Protein AF-X6GEA7-F1 (afdb_monomer_lite)

Foldseek 3Di:
DDDPPPDDDPPVPPPVQQKDWDWDADVVVRGTDDIDMDGNPDDDACVRDPDAAAAEEEEEQVHLAPVRQVVQVVRNHHYDYHHDPPPHDDDDDDPDPDDDPDDD

Radius of gyration: 21.72 Å; chains: 1; bounding box: 36×55×73 Å

Secondary structure (DSSP, 8-state):
----------TTS--TTSEEEEEEEEGGGTEEEEEEEEESSS---GGGS---TT-EEEE-GGG--HHHHHHHHHTT-EEEE---TTTS--PPPP---S------

pLDDT: mean 80.18, std 16.6, range [44.97, 96.94]

Structure (mmCIF, N/CA/C/O backbone):
data_AF-X6GEA7-F1
#
_entry.id   AF-X6GEA7-F1
#
loop_
_atom_site.group_PDB
_atom_site.id
_atom_site.type_symbol
_atom_site.label_atom_id
_atom_site.label_alt_id
_atom_site.label_comp_id
_atom_site.label_asym_id
_atom_site.label_entity_id
_atom_site.label_seq_id
_atom_site.pdbx_PDB_ins_code
_atom_site.Cartn_x
_atom_site.Cartn_y
_atom_site.Cartn_z
_atom_site.occupancy
_atom_site.B_iso_or_equiv
_atom_site.auth_seq_id
_atom_site.auth_comp_id
_atom_site.auth_asym_id
_atom_site.auth_atom_id
_atom_site.pdbx_PDB_model_num
ATOM 1 N N . MET A 1 1 ? 4.833 -32.175 -47.568 1.00 46.47 1 MET A N 1
ATOM 2 C CA . MET A 1 1 ? 4.747 -31.782 -46.144 1.00 46.47 1 MET A CA 1
ATOM 3 C C . MET A 1 1 ? 6.047 -31.076 -45.796 1.00 46.47 1 MET A C 1
ATOM 5 O O . MET A 1 1 ? 7.056 -31.769 -45.818 1.00 46.47 1 MET A O 1
ATOM 9 N N . PRO A 1 2 ? 6.106 -29.749 -45.587 1.00 47.44 2 PRO A N 1
ATOM 10 C CA . PRO A 1 2 ? 7.339 -29.153 -45.099 1.00 47.44 2 PRO A CA 1
ATOM 11 C C . PRO A 1 2 ? 7.460 -29.409 -43.593 1.00 47.44 2 PRO A C 1
ATOM 13 O O . PRO A 1 2 ? 6.566 -29.078 -42.813 1.00 47.44 2 PRO A O 1
ATOM 16 N N . ASP A 1 3 ? 8.570 -30.045 -43.236 1.00 49.34 3 ASP A N 1
ATOM 17 C CA . ASP A 1 3 ? 9.136 -30.143 -41.896 1.00 49.34 3 ASP A CA 1
ATOM 18 C C . ASP A 1 3 ? 9.211 -28.745 -41.257 1.00 49.34 3 ASP A C 1
ATOM 20 O O . ASP A 1 3 ? 9.907 -27.854 -41.745 1.00 49.34 3 ASP A O 1
ATOM 24 N N . ARG A 1 4 ? 8.438 -28.535 -40.184 1.00 52.94 4 ARG A N 1
ATOM 25 C CA . ARG A 1 4 ? 8.553 -27.359 -39.317 1.00 52.94 4 ARG A CA 1
ATOM 26 C C . ARG A 1 4 ? 9.574 -27.659 -38.230 1.00 52.94 4 ARG A C 1
ATOM 28 O O . ARG A 1 4 ? 9.211 -27.880 -37.075 1.00 52.94 4 ARG A O 1
ATOM 35 N N . THR A 1 5 ? 10.849 -27.624 -38.588 1.00 54.88 5 THR A N 1
ATOM 36 C CA . THR A 1 5 ? 11.916 -27.586 -37.596 1.00 54.88 5 THR A CA 1
ATOM 37 C C . THR A 1 5 ? 11.862 -26.213 -36.926 1.00 54.88 5 THR A C 1
ATOM 39 O O . THR A 1 5 ? 12.255 -25.198 -37.502 1.00 54.88 5 THR A O 1
ATOM 42 N N . ILE A 1 6 ? 11.299 -26.154 -35.720 1.00 61.31 6 ILE A N 1
ATOM 43 C CA . ILE A 1 6 ? 11.359 -24.959 -34.877 1.00 61.31 6 ILE A CA 1
ATOM 44 C C . ILE A 1 6 ? 12.831 -24.774 -34.506 1.00 61.31 6 ILE A C 1
ATOM 46 O O . ILE A 1 6 ? 13.377 -25.534 -33.709 1.00 61.31 6 ILE A O 1
ATOM 50 N N . SER A 1 7 ? 13.486 -23.790 -35.121 1.00 59.12 7 SER A N 1
ATOM 51 C CA . SER A 1 7 ? 14.822 -23.366 -34.709 1.00 59.12 7 SER A CA 1
ATOM 52 C C . SER A 1 7 ? 14.746 -22.892 -33.251 1.00 59.12 7 SER A C 1
ATOM 54 O O . SER A 1 7 ? 13.910 -22.032 -32.951 1.00 59.12 7 SER A O 1
ATOM 56 N N . PRO A 1 8 ? 15.545 -23.447 -32.321 1.00 59.47 8 PRO A N 1
ATOM 57 C CA . PRO A 1 8 ? 15.531 -22.975 -30.948 1.00 59.47 8 PRO A CA 1
ATOM 58 C C . PRO A 1 8 ? 16.088 -21.550 -30.929 1.00 59.47 8 PRO A C 1
ATOM 60 O O . PRO A 1 8 ? 17.250 -21.320 -31.265 1.00 59.47 8 PRO A O 1
ATOM 63 N N . LEU A 1 9 ? 15.247 -20.585 -30.548 1.00 64.06 9 LEU A N 1
ATOM 64 C CA . LEU A 1 9 ? 15.709 -19.239 -30.220 1.00 64.06 9 LEU A CA 1
ATOM 65 C C . LEU A 1 9 ? 16.821 -19.352 -29.163 1.00 64.06 9 LEU A C 1
ATOM 67 O O . LEU A 1 9 ? 16.713 -20.188 -28.259 1.00 64.06 9 LEU A O 1
ATOM 71 N N . PRO A 1 10 ? 17.894 -18.545 -29.252 1.00 59.62 10 PRO A N 1
ATOM 72 C CA . PRO A 1 10 ? 18.976 -18.612 -28.283 1.00 59.62 10 PRO A CA 1
ATOM 73 C C . PRO A 1 10 ? 18.410 -18.373 -26.878 1.00 59.62 10 PRO A C 1
ATOM 75 O O . PRO A 1 10 ? 17.655 -17.427 -26.660 1.00 59.62 10 PRO A O 1
ATOM 78 N N . LEU A 1 11 ? 18.795 -19.216 -25.914 1.00 56.88 11 LEU A N 1
ATOM 79 C CA . LEU A 1 11 ? 18.359 -19.142 -24.508 1.00 56.88 11 LEU A CA 1
ATOM 80 C C . LEU A 1 11 ? 18.664 -17.783 -23.839 1.00 56.88 11 LEU A C 1
ATOM 82 O O . LEU A 1 11 ? 18.150 -17.500 -22.763 1.00 56.88 11 LEU A O 1
ATOM 86 N N . SER A 1 12 ? 19.458 -16.927 -24.487 1.00 54.94 12 SER A N 1
ATOM 87 C CA . SER A 1 12 ? 19.736 -15.544 -24.092 1.00 54.94 12 SER A CA 1
ATOM 88 C C . SER A 1 12 ? 18.666 -14.522 -24.513 1.00 54.94 12 SER A C 1
ATOM 90 O O . SER A 1 12 ? 18.783 -13.363 -24.133 1.00 54.94 12 SER A O 1
ATOM 92 N N . ALA A 1 13 ? 17.662 -14.903 -25.315 1.00 52.97 13 ALA A N 1
ATOM 93 C CA . ALA A 1 13 ? 16.656 -13.990 -25.879 1.00 52.97 13 ALA A CA 1
ATOM 94 C C . ALA A 1 13 ? 15.295 -14.019 -25.163 1.00 52.97 13 ALA A C 1
ATOM 96 O O . ALA A 1 13 ? 14.425 -13.211 -25.477 1.00 52.97 13 ALA A O 1
ATOM 97 N N . ILE A 1 14 ? 15.102 -14.907 -24.184 1.00 50.66 14 ILE A N 1
ATOM 98 C CA . ILE A 1 14 ? 13.970 -14.805 -23.259 1.00 50.66 14 ILE A CA 1
ATOM 99 C C . ILE A 1 14 ? 14.452 -13.967 -22.074 1.00 50.66 14 ILE A C 1
ATOM 101 O O . ILE A 1 14 ? 14.897 -14.491 -21.054 1.00 50.66 14 ILE A O 1
ATOM 105 N N . ALA A 1 15 ? 14.450 -12.645 -22.224 1.00 58.03 15 ALA A N 1
ATOM 106 C CA . ALA A 1 15 ? 14.669 -11.747 -21.099 1.00 58.03 15 ALA A CA 1
ATOM 107 C C . ALA A 1 15 ? 13.399 -11.760 -20.231 1.00 58.03 15 ALA A C 1
ATOM 109 O O . ALA A 1 15 ? 12.531 -10.902 -20.330 1.00 58.03 15 ALA A O 1
ATOM 110 N N . TRP A 1 16 ? 13.269 -12.772 -19.367 1.00 56.41 16 TRP A N 1
ATOM 111 C CA . TRP A 1 16 ? 12.153 -12.935 -18.415 1.00 56.41 16 TRP A CA 1
ATOM 112 C C . TRP A 1 16 ? 11.937 -11.725 -17.494 1.00 56.41 16 TRP A C 1
ATOM 114 O O . TRP A 1 16 ? 10.961 -11.662 -16.754 1.00 56.41 16 TRP A O 1
ATOM 124 N N . THR A 1 17 ? 12.861 -10.772 -17.517 1.00 64.19 17 THR A N 1
ATOM 125 C CA . THR A 1 17 ? 12.843 -9.553 -16.729 1.00 64.19 17 THR A CA 1
ATOM 126 C C . THR A 1 17 ? 12.042 -8.416 -17.349 1.00 64.19 17 THR A C 1
ATOM 128 O O . THR A 1 17 ? 11.834 -7.447 -16.633 1.00 64.19 17 THR A O 1
ATOM 131 N N . ASP A 1 18 ? 11.593 -8.494 -18.609 1.00 84.94 18 ASP A N 1
ATOM 132 C CA . ASP A 1 18 ? 10.961 -7.359 -19.312 1.00 84.94 18 ASP A CA 1
ATOM 133 C C . ASP A 1 18 ? 9.592 -6.945 -18.748 1.00 84.94 18 ASP A C 1
ATOM 135 O O . ASP A 1 18 ? 9.162 -5.802 -18.929 1.00 84.94 18 ASP A O 1
ATOM 139 N N . TRP A 1 19 ? 8.934 -7.849 -18.020 1.00 88.00 19 TRP A N 1
ATOM 140 C CA . TRP A 1 19 ? 7.601 -7.651 -17.459 1.00 88.00 19 TRP A CA 1
ATOM 141 C C . TRP A 1 19 ? 7.591 -7.854 -15.946 1.00 88.00 19 TRP A C 1
ATOM 143 O O . TRP A 1 19 ? 8.291 -8.708 -15.401 1.00 88.00 19 TRP A O 1
ATOM 153 N N . ARG A 1 20 ? 6.759 -7.074 -15.255 1.00 89.94 20 ARG A N 1
ATOM 154 C CA . ARG A 1 20 ? 6.532 -7.154 -13.811 1.00 89.94 20 ARG A CA 1
ATOM 155 C C . ARG A 1 20 ? 5.051 -7.319 -13.524 1.00 89.94 20 ARG A C 1
ATOM 157 O O . ARG A 1 20 ? 4.236 -6.562 -14.043 1.00 89.94 20 ARG A O 1
ATOM 164 N N . LEU A 1 21 ? 4.731 -8.276 -12.660 1.00 92.25 21 LEU A N 1
ATOM 165 C CA . LEU A 1 21 ? 3.417 -8.399 -12.042 1.00 92.25 21 LEU A CA 1
ATOM 166 C C . LEU A 1 21 ? 3.444 -7.691 -10.685 1.00 92.25 21 LEU A C 1
ATOM 168 O O . LEU A 1 21 ? 4.263 -8.021 -9.830 1.00 92.25 21 LEU A O 1
ATOM 172 N N . HIS A 1 22 ? 2.528 -6.751 -10.491 1.00 93.00 22 HIS A N 1
ATOM 173 C CA . HIS A 1 22 ? 2.259 -6.086 -9.221 1.00 93.00 22 HIS A CA 1
ATOM 174 C C . HIS A 1 22 ? 0.976 -6.677 -8.653 1.00 93.00 22 HIS A C 1
ATOM 176 O O . HIS A 1 22 ? -0.038 -6.724 -9.349 1.00 93.00 22 HIS A O 1
ATOM 182 N N . ALA A 1 23 ? 1.013 -7.140 -7.408 1.00 94.62 23 ALA A N 1
ATOM 183 C CA . ALA A 1 23 ? -0.115 -7.823 -6.794 1.00 94.62 23 ALA A CA 1
ATOM 184 C C . ALA A 1 23 ? -0.422 -7.240 -5.416 1.00 94.62 23 ALA A C 1
ATOM 186 O O . ALA A 1 23 ? 0.450 -7.162 -4.555 1.00 94.62 23 ALA A O 1
ATOM 187 N N . THR A 1 24 ? -1.680 -6.870 -5.192 1.00 95.06 24 THR A N 1
ATOM 188 C CA . THR A 1 24 ? -2.175 -6.467 -3.874 1.00 95.06 24 THR A CA 1
ATOM 189 C C . THR A 1 24 ? -2.858 -7.653 -3.220 1.00 95.06 24 THR A C 1
ATOM 191 O O . THR A 1 24 ? -3.841 -8.178 -3.746 1.00 95.06 24 THR A O 1
ATOM 194 N N . TYR A 1 25 ? -2.328 -8.074 -2.074 1.00 94.62 25 TYR A N 1
ATOM 195 C CA . TYR A 1 25 ? -2.908 -9.121 -1.246 1.00 94.62 25 TYR A CA 1
ATOM 196 C C . TYR A 1 25 ? -3.651 -8.503 -0.063 1.00 94.62 25 TYR A C 1
ATOM 198 O O . TYR A 1 25 ? -3.096 -7.665 0.640 1.00 94.62 25 TYR A O 1
ATOM 206 N N . GLU A 1 26 ? -4.886 -8.943 0.159 1.00 94.62 26 GLU A N 1
ATOM 207 C CA . GLU A 1 26 ? -5.756 -8.505 1.248 1.00 94.62 26 GLU A CA 1
ATOM 208 C C . GLU A 1 26 ? -5.790 -9.592 2.332 1.00 94.62 26 GLU A C 1
ATOM 210 O O . GLU A 1 26 ? -6.460 -10.617 2.147 1.00 94.62 26 GLU A O 1
ATOM 215 N N . PRO A 1 27 ? -5.100 -9.409 3.473 1.00 93.62 27 PRO A N 1
ATOM 216 C CA . PRO A 1 27 ? -5.037 -10.433 4.512 1.00 93.62 27 PRO A CA 1
ATOM 217 C C . PRO A 1 27 ? -6.406 -10.771 5.105 1.00 93.62 27 PRO A C 1
ATOM 219 O O . PRO A 1 27 ? -6.669 -11.937 5.384 1.00 93.62 27 PRO A O 1
ATOM 222 N N . ALA A 1 28 ? -7.297 -9.782 5.237 1.00 92.50 28 ALA A N 1
ATOM 223 C CA . ALA A 1 28 ? -8.640 -9.975 5.787 1.00 92.50 28 ALA A CA 1
ATOM 224 C C . ALA A 1 28 ? -9.519 -10.903 4.928 1.00 92.50 28 ALA A C 1
ATOM 226 O O . ALA A 1 28 ? -10.387 -11.594 5.453 1.00 92.50 28 ALA A O 1
ATOM 227 N N . LEU A 1 29 ? -9.281 -10.935 3.612 1.00 94.81 29 LEU A N 1
ATOM 228 C CA . LEU A 1 29 ? -10.001 -11.787 2.660 1.00 94.81 29 LEU A CA 1
ATOM 229 C C . LEU A 1 29 ? -9.190 -13.008 2.210 1.00 94.81 29 LEU A C 1
ATOM 231 O O . LEU A 1 29 ? -9.687 -13.803 1.413 1.00 94.81 29 LEU A O 1
ATOM 235 N N . ALA A 1 30 ? -7.942 -13.123 2.670 1.00 96.75 30 ALA A N 1
ATOM 236 C CA . ALA A 1 30 ? -6.978 -14.142 2.271 1.00 96.75 30 ALA A CA 1
ATOM 237 C C . ALA A 1 30 ? -6.848 -14.324 0.741 1.00 96.75 30 ALA A C 1
ATOM 239 O O . ALA A 1 30 ? -6.777 -15.446 0.238 1.00 96.75 30 ALA A O 1
ATOM 240 N N . ARG A 1 31 ? -6.856 -13.221 -0.026 1.00 96.75 31 ARG A N 1
ATOM 241 C CA . ARG A 1 31 ? -6.806 -13.265 -1.499 1.00 96.75 31 ARG A CA 1
ATOM 242 C C . ARG A 1 31 ? -6.150 -12.037 -2.115 1.00 96.75 31 ARG A C 1
ATOM 244 O O . ARG A 1 31 ? -6.068 -10.982 -1.491 1.00 96.75 31 ARG A O 1
ATOM 251 N N . 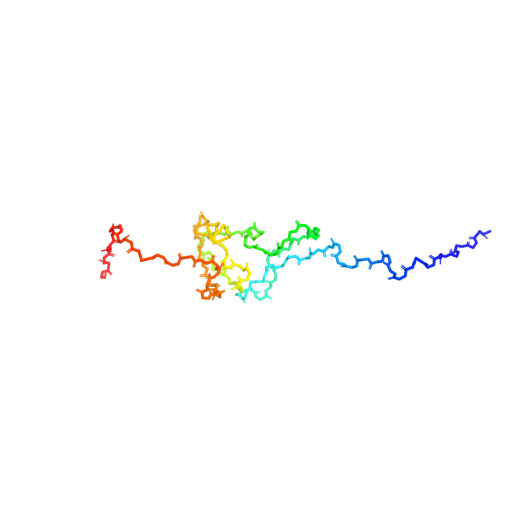PHE A 1 32 ? -5.772 -12.154 -3.386 1.00 96.25 32 PHE A N 1
ATOM 252 C CA . PHE A 1 32 ? -5.402 -10.998 -4.199 1.00 96.25 32 PHE A CA 1
ATOM 253 C C . PHE A 1 32 ? -6.644 -10.198 -4.604 1.00 96.25 32 PHE A C 1
ATOM 255 O O . PHE A 1 32 ? -7.640 -10.771 -5.050 1.00 96.25 32 PHE A O 1
ATOM 262 N N . THR A 1 33 ? -6.586 -8.878 -4.449 1.00 94.19 33 THR A N 1
ATOM 263 C CA . THR A 1 33 ? -7.687 -7.951 -4.770 1.00 94.19 33 THR A CA 1
ATOM 264 C C . THR A 1 33 ? -7.372 -7.042 -5.952 1.00 94.19 33 THR A C 1
ATOM 266 O O . THR A 1 33 ? -8.291 -6.498 -6.564 1.00 94.19 33 THR A O 1
ATOM 269 N N . HIS A 1 34 ? -6.095 -6.914 -6.318 1.00 94.44 34 HIS A N 1
ATOM 270 C CA . HIS A 1 34 ? -5.657 -6.149 -7.477 1.00 94.44 34 HIS A CA 1
ATOM 271 C C . HIS A 1 34 ? -4.401 -6.766 -8.097 1.00 94.44 34 HIS A C 1
ATOM 273 O O . HIS A 1 34 ? -3.503 -7.200 -7.375 1.00 94.44 34 HIS A O 1
ATOM 279 N N . LEU A 1 35 ? -4.355 -6.800 -9.429 1.00 94.81 35 LEU A N 1
ATOM 280 C CA . LEU A 1 35 ? -3.225 -7.271 -10.221 1.00 94.81 35 LEU A CA 1
ATOM 281 C C . LEU A 1 35 ? -2.991 -6.278 -11.360 1.00 94.81 35 LEU A C 1
ATOM 283 O O . LEU A 1 35 ? -3.924 -5.949 -12.092 1.00 94.81 35 LEU A O 1
ATOM 287 N N . GLU A 1 36 ? -1.751 -5.839 -11.529 1.00 94.19 36 GLU A N 1
ATOM 288 C CA . GLU A 1 36 ? -1.334 -4.956 -12.617 1.00 94.19 36 GLU A CA 1
ATOM 289 C C . GLU A 1 36 ? -0.067 -5.523 -13.262 1.00 94.19 36 GLU A C 1
ATOM 291 O O . GLU A 1 36 ? 0.842 -5.967 -12.563 1.00 94.19 36 GLU A O 1
ATOM 296 N N . ILE A 1 37 ? 0.017 -5.503 -14.593 1.00 92.94 37 ILE A N 1
ATOM 297 C CA . ILE A 1 37 ? 1.232 -5.870 -15.327 1.00 92.94 37 ILE A CA 1
ATOM 298 C C . ILE A 1 37 ? 1.847 -4.599 -15.906 1.00 92.94 37 ILE A C 1
ATOM 300 O O . ILE A 1 37 ? 1.161 -3.828 -16.576 1.00 92.94 37 ILE A O 1
ATOM 304 N N . SER A 1 38 ? 3.143 -4.396 -15.678 1.00 91.06 38 SER A N 1
ATOM 305 C CA . SER A 1 38 ? 3.913 -3.311 -16.289 1.00 91.06 38 SER A CA 1
ATOM 306 C C . SER A 1 38 ? 5.187 -3.830 -16.942 1.00 91.06 38 SER A C 1
ATOM 308 O O . SER A 1 38 ? 5.614 -4.956 -16.692 1.00 91.06 38 SER A O 1
ATOM 310 N N . ASP A 1 39 ? 5.834 -2.978 -17.731 1.00 89.50 39 ASP A N 1
ATOM 311 C CA . ASP A 1 39 ? 7.208 -3.210 -18.166 1.00 89.50 39 ASP A CA 1
ATOM 312 C C . ASP A 1 39 ? 8.211 -2.989 -17.005 1.00 89.50 39 ASP A C 1
ATOM 314 O O . ASP A 1 39 ? 7.842 -2.726 -15.849 1.00 89.50 39 ASP A O 1
ATOM 318 N N . VAL A 1 40 ? 9.509 -3.064 -17.307 1.00 86.50 40 VAL A N 1
ATOM 319 C CA . VAL A 1 40 ? 10.602 -2.768 -16.359 1.00 86.50 40 VAL A CA 1
ATOM 320 C C . VAL A 1 40 ? 10.711 -1.303 -15.941 1.00 86.50 40 VAL A C 1
ATOM 322 O O . VAL A 1 40 ? 11.404 -0.997 -14.959 1.00 86.50 40 VAL A O 1
ATOM 325 N N . ARG A 1 41 ? 10.066 -0.380 -16.660 1.00 82.62 41 ARG A N 1
ATOM 326 C CA . ARG A 1 41 ? 10.177 1.070 -16.468 1.00 82.62 41 ARG A CA 1
ATOM 327 C C . ARG A 1 41 ? 9.170 1.525 -15.417 1.00 82.62 41 ARG A C 1
ATOM 329 O O . ARG A 1 41 ? 8.284 2.336 -15.645 1.00 82.62 41 ARG A O 1
ATOM 336 N N . GLY A 1 42 ? 9.333 0.998 -14.212 1.00 78.44 42 GLY A N 1
ATOM 337 C CA . GLY A 1 42 ? 8.509 1.360 -13.071 1.00 78.44 42 GLY A CA 1
ATOM 338 C C . GLY A 1 42 ? 8.620 0.342 -11.949 1.00 78.44 42 GLY A C 1
ATOM 339 O O . GLY A 1 42 ? 8.552 -0.866 -12.172 1.00 78.44 42 GLY A O 1
ATOM 340 N N . GLY A 1 43 ? 8.817 0.838 -10.731 1.00 84.88 43 GLY A N 1
ATOM 341 C CA . GLY A 1 43 ? 8.826 0.012 -9.529 1.00 84.88 43 GLY A CA 1
ATOM 342 C C . GLY A 1 43 ? 7.422 -0.251 -8.993 1.00 84.88 43 GLY A C 1
ATOM 343 O O . GLY A 1 43 ? 6.440 0.359 -9.432 1.00 84.88 43 GLY A O 1
ATOM 344 N N . GLU A 1 44 ? 7.365 -1.142 -8.014 1.00 86.44 44 GLU A N 1
ATOM 345 C CA . GLU A 1 44 ? 6.214 -1.327 -7.137 1.00 86.44 44 GLU A CA 1
ATOM 346 C C . GLU A 1 44 ? 6.002 -0.062 -6.283 1.00 86.44 44 GLU A C 1
ATOM 348 O O . GLU A 1 44 ? 6.964 0.592 -5.863 1.00 86.44 44 GLU A O 1
ATOM 353 N N . SER A 1 45 ? 4.747 0.341 -6.085 1.00 89.19 45 SER A N 1
ATOM 354 C CA . SER A 1 45 ? 4.397 1.554 -5.340 1.00 89.19 45 SER A CA 1
ATOM 355 C C . SER A 1 45 ? 2.910 1.573 -4.996 1.00 89.19 45 SER A C 1
ATOM 357 O O . SER A 1 45 ? 2.086 1.112 -5.785 1.00 89.19 45 SER A O 1
ATOM 359 N N . PHE A 1 46 ? 2.540 2.241 -3.897 1.00 90.88 46 PHE A N 1
ATOM 360 C CA . PHE A 1 46 ? 1.136 2.560 -3.598 1.00 90.88 46 PHE A CA 1
ATOM 361 C C . PHE A 1 46 ? 0.456 3.394 -4.691 1.00 90.88 46 PHE A C 1
ATOM 363 O O . PHE A 1 46 ? -0.770 3.425 -4.762 1.00 90.88 46 PHE A O 1
ATOM 370 N N . LEU A 1 47 ? 1.215 4.016 -5.602 1.00 89.50 47 LEU A N 1
ATOM 371 C CA . LEU A 1 47 ? 0.667 4.670 -6.794 1.00 89.50 47 LEU A CA 1
ATOM 372 C C . LEU A 1 47 ? -0.122 3.718 -7.708 1.00 89.50 47 LEU A C 1
ATOM 374 O O . LEU A 1 47 ? -1.044 4.183 -8.374 1.00 89.50 47 LEU A O 1
ATOM 378 N N . ARG A 1 48 ? 0.152 2.412 -7.660 1.00 91.00 48 ARG A N 1
ATOM 379 C CA . ARG A 1 48 ? -0.532 1.377 -8.454 1.0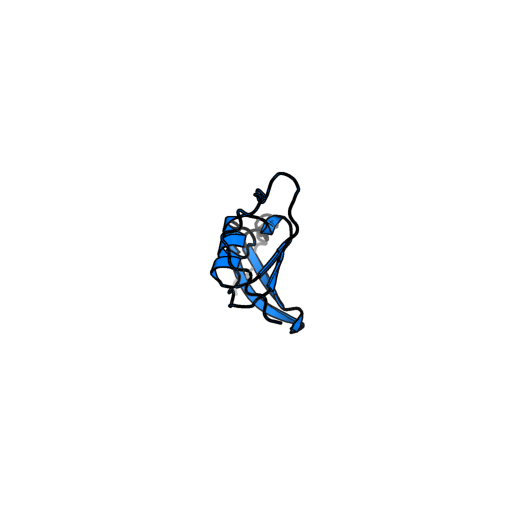0 91.00 48 ARG A CA 1
ATOM 380 C C . ARG A 1 48 ? -1.769 0.790 -7.775 1.00 91.00 48 ARG A C 1
ATOM 382 O O . ARG A 1 48 ? -2.642 0.246 -8.429 1.00 91.00 48 ARG A O 1
ATOM 389 N N . VAL A 1 49 ? -1.883 0.937 -6.455 1.00 90.88 49 VAL A N 1
ATOM 390 C CA . VAL A 1 49 ? -2.986 0.343 -5.688 1.00 90.88 49 VAL A CA 1
ATOM 391 C C . VAL A 1 49 ? -4.238 1.233 -5.769 1.00 90.88 49 VAL A C 1
ATOM 393 O O . VAL A 1 49 ? -4.128 2.450 -5.548 1.00 90.88 49 VAL A O 1
ATOM 396 N N . PRO A 1 50 ? -5.426 0.677 -6.073 1.00 91.88 50 PRO A N 1
ATOM 397 C CA . PRO A 1 50 ? -6.690 1.402 -5.994 1.00 91.88 50 PRO A CA 1
ATOM 398 C C . PRO A 1 50 ? -7.126 1.529 -4.528 1.00 91.88 50 PRO A C 1
ATOM 400 O O . PRO A 1 50 ? -7.735 0.618 -3.973 1.00 91.88 50 PRO A O 1
ATOM 403 N N . LEU A 1 51 ? -6.792 2.662 -3.912 1.00 93.75 51 LEU A N 1
ATOM 404 C CA . LEU A 1 51 ? -7.075 2.944 -2.504 1.00 93.75 51 LEU A CA 1
ATOM 405 C C . LEU A 1 51 ? -8.481 3.510 -2.312 1.00 93.75 51 LEU A C 1
ATOM 407 O O . LEU A 1 51 ? -8.942 4.328 -3.113 1.00 93.75 51 LEU A O 1
ATOM 411 N N . ARG A 1 52 ? -9.133 3.102 -1.226 1.00 93.50 52 ARG A N 1
ATOM 412 C CA . ARG A 1 52 ? -10.402 3.636 -0.733 1.00 93.50 52 ARG A CA 1
ATOM 413 C C . ARG A 1 52 ? -10.210 4.279 0.635 1.00 93.50 52 ARG A C 1
ATOM 415 O O . ARG A 1 52 ? -9.280 3.963 1.372 1.00 93.50 52 ARG A O 1
ATOM 422 N N . GLN A 1 53 ? -11.131 5.174 0.977 1.00 96.50 53 GLN A N 1
ATOM 423 C CA . GLN A 1 53 ? -11.180 5.764 2.306 1.00 96.50 53 GLN A CA 1
ATOM 424 C C . GLN A 1 53 ? -11.298 4.666 3.372 1.00 96.50 53 GLN A C 1
ATOM 426 O O . GLN A 1 53 ? -12.155 3.790 3.262 1.00 96.50 53 GLN A O 1
ATOM 431 N N . GLY A 1 54 ? -10.463 4.751 4.408 1.00 94.81 54 GLY A N 1
ATOM 432 C CA . GLY A 1 54 ? -10.415 3.781 5.503 1.00 94.81 54 GLY A CA 1
ATOM 433 C C . GLY A 1 54 ? -9.571 2.531 5.234 1.00 94.81 54 GLY A C 1
ATOM 434 O O . GLY A 1 54 ? -9.432 1.711 6.140 1.00 94.81 54 GLY A O 1
ATOM 435 N N . ASP A 1 55 ? -8.985 2.380 4.041 1.00 95.38 55 ASP A N 1
ATOM 436 C CA . ASP A 1 55 ? -8.021 1.307 3.789 1.00 95.38 55 ASP A CA 1
ATOM 437 C C . ASP A 1 55 ? -6.754 1.509 4.636 1.00 95.38 55 ASP A C 1
ATOM 439 O O . ASP A 1 55 ? -6.324 2.638 4.884 1.00 95.38 55 ASP A O 1
ATOM 443 N N . ILE A 1 56 ? -6.109 0.405 5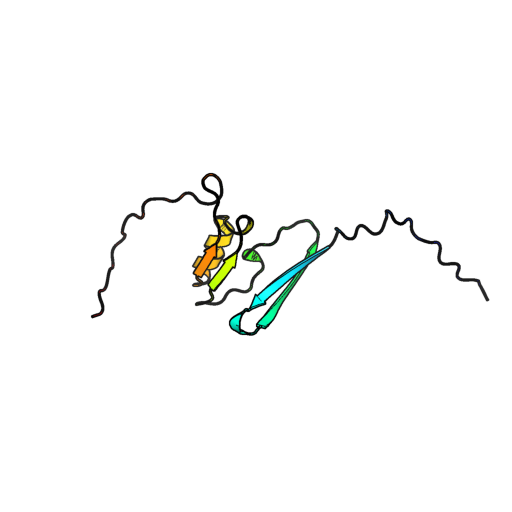.024 1.00 95.56 56 ILE A N 1
ATOM 444 C CA . ILE A 1 56 ? -4.781 0.417 5.647 1.00 95.56 56 ILE A CA 1
ATOM 445 C C . ILE A 1 56 ? -3.821 -0.347 4.743 1.00 95.56 56 ILE A C 1
ATOM 447 O O . ILE A 1 56 ? -3.921 -1.567 4.609 1.00 95.56 56 ILE A O 1
ATOM 451 N N . VAL A 1 57 ? -2.850 0.353 4.154 1.00 95.25 57 VAL A N 1
ATOM 452 C CA . VAL A 1 57 ? -1.810 -0.292 3.342 1.00 95.25 57 VAL A CA 1
ATOM 453 C C . VAL A 1 57 ? -0.537 -0.550 4.129 1.00 95.25 57 VAL A C 1
ATOM 455 O O . VAL A 1 57 ? -0.066 0.284 4.902 1.00 95.25 57 VAL A O 1
ATOM 458 N N . VAL A 1 58 ? 0.061 -1.714 3.894 1.00 94.88 58 VAL A N 1
ATOM 459 C CA . VAL A 1 58 ? 1.311 -2.125 4.536 1.00 94.88 58 VAL A CA 1
ATOM 460 C C . VAL A 1 58 ? 2.407 -2.208 3.483 1.00 94.88 58 VAL A C 1
ATOM 462 O O . VAL A 1 58 ? 2.211 -2.804 2.427 1.00 94.88 58 VAL A O 1
ATOM 465 N N . GLY A 1 59 ? 3.563 -1.604 3.758 1.00 91.50 59 GLY A N 1
ATOM 466 C CA . GLY A 1 59 ? 4.683 -1.571 2.819 1.00 91.50 59 GLY A CA 1
ATOM 467 C C . GLY A 1 59 ? 6.047 -1.616 3.499 1.00 91.50 59 GLY A C 1
ATOM 468 O O . GLY A 1 59 ? 6.218 -1.256 4.666 1.00 91.50 59 GLY A O 1
ATOM 469 N N . ASP A 1 60 ? 7.057 -2.056 2.757 1.00 91.06 60 ASP A N 1
ATOM 470 C CA . ASP A 1 60 ? 8.440 -2.042 3.225 1.00 91.06 60 ASP A CA 1
ATOM 471 C C . ASP A 1 60 ? 9.132 -0.679 2.994 1.00 91.06 60 ASP A C 1
ATOM 473 O O . ASP A 1 60 ? 8.511 0.334 2.680 1.00 91.06 60 ASP A O 1
ATOM 477 N N . ARG A 1 61 ? 10.462 -0.637 3.123 1.00 88.12 61 ARG A N 1
ATOM 478 C CA . ARG A 1 61 ? 11.234 0.600 2.952 1.00 88.12 61 ARG A CA 1
ATOM 479 C C . ARG A 1 61 ? 11.135 1.224 1.563 1.00 88.12 61 ARG A C 1
ATOM 481 O O . ARG A 1 61 ? 11.240 2.446 1.463 1.00 88.12 61 ARG A O 1
ATOM 488 N N . ALA A 1 62 ? 10.944 0.442 0.508 1.00 86.81 62 ALA A N 1
ATOM 489 C CA . ALA A 1 62 ? 10.783 0.974 -0.840 1.00 86.81 62 ALA A CA 1
ATOM 490 C C . ALA A 1 62 ? 9.492 1.802 -0.978 1.00 86.81 62 ALA A C 1
ATOM 492 O O . ALA A 1 62 ? 9.448 2.743 -1.775 1.00 86.81 62 ALA A O 1
ATOM 493 N N . TYR A 1 63 ? 8.486 1.517 -0.152 1.00 88.69 63 TYR A N 1
ATOM 494 C CA . TYR A 1 63 ? 7.209 2.226 -0.126 1.00 88.69 63 TYR A CA 1
ATOM 495 C C . TYR A 1 63 ? 7.236 3.537 0.660 1.00 88.69 63 TYR A C 1
ATOM 497 O O . TYR A 1 63 ? 6.379 4.395 0.461 1.00 88.69 63 TYR A O 1
ATOM 505 N N . GLY A 1 64 ? 8.236 3.733 1.523 1.00 88.31 64 GLY A N 1
ATOM 506 C CA . GLY A 1 64 ? 8.349 4.893 2.412 1.00 88.31 64 GLY A CA 1
ATOM 507 C C . GLY A 1 64 ? 8.769 6.192 1.723 1.00 88.31 64 GLY A C 1
ATOM 508 O O . GLY A 1 64 ? 9.549 6.945 2.294 1.00 88.31 64 GLY A O 1
ATOM 509 N N . ARG A 1 65 ? 8.325 6.450 0.490 1.00 86.88 65 ARG A N 1
ATOM 510 C CA . ARG A 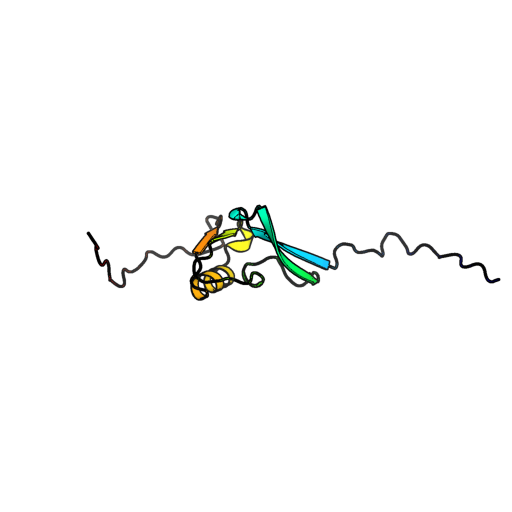1 65 ? 8.636 7.674 -0.262 1.00 86.88 65 ARG A CA 1
ATOM 511 C C . ARG A 1 65 ? 7.493 8.672 -0.138 1.00 86.88 65 ARG A C 1
ATOM 513 O O . ARG A 1 65 ? 6.342 8.302 -0.348 1.00 86.88 65 ARG A O 1
ATOM 520 N N . ALA A 1 66 ? 7.817 9.939 0.126 1.00 88.44 66 ALA A N 1
ATOM 521 C CA . ALA A 1 66 ? 6.823 10.990 0.358 1.00 88.44 66 ALA A CA 1
ATOM 522 C C . ALA A 1 66 ? 5.694 11.054 -0.699 1.00 88.44 66 ALA A C 1
ATOM 524 O O . ALA A 1 66 ? 4.546 11.009 -0.274 1.00 88.44 66 ALA A O 1
ATOM 525 N N . PRO A 1 67 ? 5.948 11.033 -2.027 1.00 88.75 67 PRO A N 1
ATOM 526 C CA . PRO A 1 67 ? 4.860 11.056 -3.017 1.00 88.75 67 PRO A CA 1
ATOM 527 C C . PRO A 1 67 ? 3.937 9.830 -2.957 1.00 88.75 67 PRO A C 1
ATOM 529 O O . PRO A 1 67 ? 2.739 9.920 -3.199 1.00 88.75 67 PRO A O 1
ATOM 532 N N . SER A 1 68 ? 4.485 8.656 -2.626 1.00 89.62 68 SER A N 1
ATOM 533 C CA . SER A 1 68 ? 3.678 7.442 -2.476 1.00 89.62 68 SER A CA 1
ATOM 534 C C . SER A 1 68 ? 2.800 7.502 -1.229 1.00 89.62 68 SER A C 1
ATOM 536 O O . SER A 1 68 ? 1.658 7.065 -1.291 1.00 89.62 68 SER A O 1
ATOM 538 N N . LEU A 1 69 ? 3.312 8.052 -0.124 1.00 91.81 69 LEU A N 1
ATOM 539 C CA . LEU A 1 69 ? 2.553 8.213 1.120 1.00 91.81 69 LEU A CA 1
ATOM 540 C C . LEU A 1 69 ? 1.518 9.337 1.025 1.00 91.81 69 LEU A C 1
ATOM 542 O O . LEU A 1 69 ? 0.422 9.192 1.553 1.00 91.81 69 LEU A O 1
ATOM 546 N N . GLU A 1 70 ? 1.835 10.423 0.318 1.00 92.19 70 GLU A N 1
ATOM 547 C CA . GLU A 1 70 ? 0.889 11.504 0.031 1.00 92.19 70 GLU A CA 1
ATOM 548 C C . GLU A 1 70 ? -0.362 10.953 -0.655 1.00 92.19 70 GLU A C 1
ATOM 550 O O . GLU A 1 70 ? -1.458 11.197 -0.167 1.00 92.19 70 GLU A O 1
ATOM 555 N N . LYS A 1 71 ? -0.212 10.127 -1.705 1.00 93.38 71 LYS A N 1
ATOM 556 C CA . LYS A 1 71 ? -1.362 9.491 -2.370 1.00 93.38 71 LYS A CA 1
ATOM 557 C C . LYS A 1 71 ? -2.255 8.737 -1.379 1.00 93.38 71 LYS A C 1
ATOM 559 O O . LYS A 1 71 ? -3.475 8.809 -1.502 1.00 93.38 71 LYS A O 1
ATOM 564 N N . VAL A 1 72 ? -1.663 8.005 -0.432 1.00 95.00 72 VAL A N 1
ATOM 565 C CA . VAL A 1 72 ? -2.426 7.239 0.566 1.00 95.00 72 VAL A CA 1
ATOM 566 C C . VAL A 1 72 ? -3.262 8.176 1.430 1.00 95.00 72 VAL A C 1
ATOM 568 O O . VAL A 1 72 ? -4.477 8.012 1.519 1.00 95.00 72 VAL A O 1
ATOM 571 N N . VAL A 1 73 ? -2.634 9.217 1.976 1.00 94.88 73 VAL A N 1
ATOM 572 C CA . VAL A 1 73 ? -3.319 10.207 2.816 1.00 94.88 73 VAL A CA 1
ATOM 573 C C . VAL A 1 73 ? -4.391 10.962 2.022 1.00 94.88 73 VAL A C 1
ATOM 575 O O . VAL A 1 73 ? -5.501 11.148 2.514 1.00 94.88 73 VAL A O 1
ATOM 578 N N . SER A 1 74 ? -4.110 11.352 0.775 1.00 95.25 74 SER A N 1
ATOM 579 C CA . SER A 1 74 ? -5.076 12.020 -0.107 1.00 95.25 74 SER A CA 1
ATOM 580 C C . SER A 1 74 ? -6.287 11.149 -0.449 1.00 95.25 74 SER A C 1
ATOM 582 O O . SER A 1 74 ? -7.355 11.689 -0.723 1.00 95.25 74 SER A O 1
ATOM 584 N N . ALA A 1 75 ? -6.148 9.821 -0.420 1.00 95.75 75 ALA A N 1
ATOM 585 C CA . ALA A 1 75 ? -7.258 8.886 -0.592 1.00 95.75 75 ALA A CA 1
ATOM 586 C C . ALA A 1 75 ? -8.102 8.696 0.688 1.00 95.75 75 ALA A C 1
ATOM 588 O O . ALA A 1 75 ? -9.091 7.965 0.660 1.00 95.75 75 ALA A O 1
ATOM 589 N N . GLY A 1 76 ? -7.730 9.333 1.806 1.00 96.38 76 GLY A N 1
ATOM 590 C CA . GLY A 1 76 ? -8.358 9.109 3.111 1.00 96.38 76 GLY A CA 1
ATOM 591 C C . GLY A 1 76 ? -8.046 7.729 3.696 1.00 96.38 76 GLY A C 1
ATOM 592 O O . GLY A 1 76 ? -8.849 7.201 4.464 1.00 96.38 76 GLY A O 1
ATOM 593 N N . ALA A 1 77 ? -6.928 7.135 3.280 1.00 96.94 77 ALA A N 1
ATOM 594 C CA . ALA A 1 77 ? -6.419 5.861 3.763 1.00 96.94 77 ALA A CA 1
ATOM 595 C C . ALA A 1 77 ? -5.241 6.082 4.724 1.00 96.94 77 ALA A C 1
ATOM 597 O O . ALA A 1 77 ? -4.607 7.142 4.732 1.00 96.94 77 ALA A O 1
ATOM 598 N N . ASP A 1 78 ? -4.917 5.047 5.490 1.00 96.50 78 ASP A N 1
ATOM 599 C CA . ASP A 1 78 ? -3.793 5.012 6.419 1.00 96.50 78 ASP A CA 1
ATOM 600 C C . ASP A 1 78 ? -2.701 4.050 5.927 1.00 96.50 78 ASP A C 1
ATOM 602 O O . ASP A 1 78 ? -2.910 3.207 5.048 1.00 96.50 78 ASP A O 1
ATOM 606 N N . PHE A 1 79 ? -1.494 4.163 6.490 1.00 94.38 79 PHE A N 1
ATOM 607 C CA . PHE A 1 79 ? -0.378 3.294 6.119 1.00 94.38 79 PHE A CA 1
ATOM 608 C C . PHE A 1 79 ? 0.479 2.846 7.302 1.00 94.38 79 PHE A C 1
ATOM 610 O O . PHE A 1 79 ? 0.739 3.595 8.243 1.00 94.38 79 PHE A O 1
ATOM 617 N N . ILE A 1 80 ? 1.021 1.634 7.185 1.00 94.62 80 ILE A N 1
ATOM 618 C CA . ILE A 1 80 ? 2.091 1.108 8.034 1.00 94.62 80 ILE A CA 1
ATOM 619 C C . ILE A 1 80 ? 3.284 0.815 7.136 1.00 94.62 80 ILE A C 1
ATOM 621 O O . ILE A 1 80 ? 3.278 -0.132 6.350 1.00 94.62 80 ILE A O 1
ATOM 625 N N . VAL A 1 81 ? 4.327 1.635 7.244 1.00 92.25 81 VAL A N 1
ATOM 626 C CA . VAL A 1 81 ? 5.506 1.502 6.388 1.00 92.25 81 VAL A CA 1
ATOM 627 C C . VAL A 1 81 ? 6.783 1.493 7.200 1.00 92.25 81 VAL A C 1
ATOM 629 O O . VAL A 1 81 ? 7.033 2.377 8.021 1.00 92.25 81 VAL A O 1
ATOM 632 N N . ARG A 1 82 ? 7.649 0.515 6.925 1.00 89.00 82 ARG A N 1
ATOM 633 C CA . ARG A 1 82 ? 8.993 0.495 7.506 1.00 89.00 82 ARG A CA 1
ATOM 634 C C . ARG A 1 82 ? 9.838 1.598 6.871 1.00 89.00 82 ARG A C 1
ATOM 636 O O . ARG A 1 82 ? 10.185 1.498 5.706 1.00 89.00 82 ARG A O 1
ATOM 643 N N . THR A 1 83 ? 10.251 2.613 7.626 1.00 82.44 83 THR A N 1
ATOM 644 C CA . THR A 1 83 ? 11.143 3.677 7.125 1.00 82.44 83 THR A CA 1
ATOM 645 C C . THR A 1 83 ? 12.595 3.474 7.568 1.00 82.44 83 THR A C 1
ATOM 647 O O . THR A 1 83 ? 12.870 2.918 8.630 1.00 82.44 83 THR A O 1
ATOM 650 N N . GLY A 1 84 ? 13.549 3.907 6.738 1.00 75.44 84 GLY A N 1
ATOM 651 C CA . GLY A 1 84 ? 14.954 4.005 7.132 1.00 75.44 84 GLY A CA 1
ATOM 652 C C . GLY A 1 84 ? 15.260 5.324 7.846 1.00 75.44 84 GLY A C 1
ATOM 653 O O . GLY A 1 84 ? 14.693 6.359 7.515 1.00 75.44 84 GLY A O 1
ATOM 654 N N . TRP A 1 85 ? 16.232 5.303 8.759 1.00 69.62 85 TRP A N 1
ATOM 655 C CA . TRP A 1 85 ? 16.605 6.445 9.610 1.00 69.62 85 TRP A CA 1
ATOM 656 C C . TRP A 1 85 ? 17.004 7.740 8.863 1.00 69.62 85 TRP A C 1
ATOM 658 O O . TRP A 1 85 ? 16.783 8.824 9.389 1.00 69.62 85 TRP A O 1
ATOM 668 N N . LYS A 1 86 ? 17.594 7.668 7.655 1.00 66.19 86 LYS A N 1
ATOM 669 C CA . LYS A 1 86 ? 18.190 8.849 6.980 1.00 66.19 86 LYS A CA 1
ATOM 670 C C . LYS A 1 86 ? 17.560 9.283 5.651 1.00 66.19 86 LYS A C 1
ATOM 672 O O . LYS A 1 86 ? 17.955 10.327 5.150 1.00 66.19 86 LYS A O 1
ATOM 677 N N . THR A 1 87 ? 16.693 8.492 5.013 1.00 62.22 87 THR A N 1
ATOM 678 C CA . THR A 1 87 ? 16.604 8.571 3.531 1.00 62.22 87 THR A CA 1
ATOM 679 C C . THR A 1 87 ? 15.212 8.609 2.911 1.00 62.22 87 THR A C 1
ATOM 681 O O . THR A 1 87 ? 15.126 8.781 1.702 1.00 62.22 87 THR A O 1
ATOM 684 N N . SER A 1 88 ? 14.136 8.439 3.679 1.00 65.19 88 SER A N 1
ATOM 685 C CA . SER A 1 88 ? 12.803 8.189 3.098 1.00 65.19 88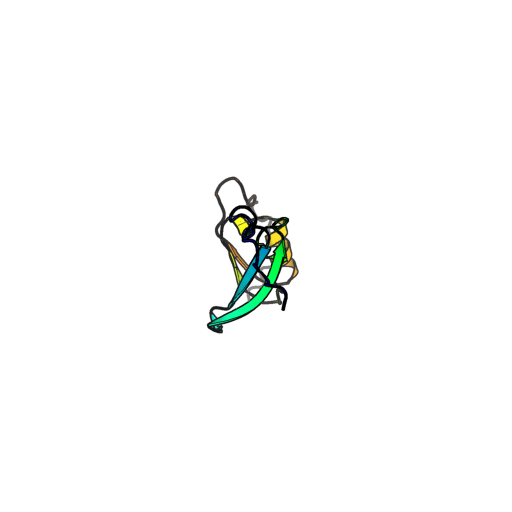 SER A CA 1
ATOM 686 C C . SER A 1 88 ? 11.804 9.320 3.358 1.00 65.19 88 SER A C 1
ATOM 688 O O . SER A 1 88 ? 11.187 9.833 2.427 1.00 65.19 88 SER A O 1
ATOM 690 N N . VAL A 1 89 ? 11.682 9.750 4.616 1.00 70.69 89 VAL A N 1
ATOM 691 C CA . VAL A 1 89 ? 10.739 10.790 5.044 1.00 70.69 89 VAL A CA 1
ATOM 692 C C . VAL A 1 89 ? 11.415 11.644 6.106 1.00 70.69 89 VAL A C 1
ATOM 694 O O . VAL A 1 89 ? 11.968 11.112 7.070 1.00 70.69 89 VAL A O 1
ATOM 697 N N . ARG A 1 90 ? 11.378 12.969 5.940 1.00 75.69 90 ARG A N 1
ATOM 698 C CA . ARG A 1 90 ? 11.826 13.892 6.983 1.00 75.69 90 ARG A CA 1
ATOM 699 C C . ARG A 1 90 ? 10.712 14.029 8.008 1.00 75.69 90 ARG A C 1
ATOM 701 O O . ARG A 1 90 ? 9.678 14.617 7.714 1.00 75.69 90 ARG A O 1
ATOM 708 N N . LEU A 1 91 ? 10.941 13.510 9.207 1.00 74.56 91 LEU A N 1
ATOM 709 C CA . LEU A 1 91 ? 10.039 13.748 10.324 1.00 74.56 91 LEU A CA 1
ATOM 710 C C . LEU A 1 91 ? 10.215 15.195 10.780 1.00 74.56 91 LEU A C 1
ATOM 712 O O . LEU A 1 91 ? 11.313 15.622 11.144 1.00 74.56 91 LEU A O 1
ATOM 716 N N . THR A 1 92 ? 9.141 15.964 10.706 1.00 77.00 92 THR A N 1
ATOM 717 C CA . THR A 1 92 ? 9.066 17.302 11.278 1.00 77.00 92 THR A CA 1
ATOM 718 C C . THR A 1 92 ? 8.264 17.225 12.563 1.00 77.00 92 THR A C 1
ATOM 720 O O . THR A 1 92 ? 7.281 16.493 12.652 1.00 77.00 92 THR A O 1
ATOM 723 N N . THR A 1 93 ? 8.671 17.984 13.578 1.00 78.12 93 THR A N 1
ATOM 724 C CA . THR A 1 93 ? 7.813 18.190 14.744 1.00 78.12 93 THR A CA 1
ATOM 725 C C . THR A 1 93 ? 6.509 18.807 14.257 1.00 78.12 93 THR A C 1
ATOM 727 O O . THR A 1 93 ? 6.526 19.860 13.613 1.00 78.12 93 THR A O 1
ATOM 730 N N . GLY A 1 94 ? 5.386 18.145 14.536 1.00 72.12 94 GLY A N 1
ATOM 731 C CA . GLY A 1 94 ? 4.075 18.683 14.208 1.00 72.12 94 GLY A CA 1
ATOM 732 C C . GLY A 1 94 ? 3.891 20.026 14.908 1.00 72.12 94 GLY A C 1
ATOM 733 O O . GLY A 1 94 ? 3.958 20.107 16.134 1.00 72.12 94 GLY A O 1
ATOM 734 N N . ARG A 1 95 ? 3.654 21.095 14.141 1.00 66.06 95 ARG A N 1
ATOM 735 C CA . ARG A 1 95 ? 3.014 22.283 14.704 1.00 66.06 95 ARG A CA 1
ATOM 736 C C . ARG A 1 95 ? 1.549 21.924 14.867 1.00 66.06 95 ARG A C 1
ATOM 738 O O . ARG A 1 95 ? 0.862 21.705 13.872 1.00 66.06 95 ARG A O 1
ATOM 745 N N . ALA A 1 96 ? 1.098 21.818 16.114 1.00 59.22 96 ALA A N 1
ATOM 746 C CA . ALA A 1 96 ? -0.311 21.644 16.413 1.00 59.22 96 ALA A CA 1
ATOM 747 C C . ALA A 1 96 ? -1.090 22.783 15.741 1.00 59.22 96 ALA A C 1
ATOM 749 O O . ALA A 1 96 ? -1.011 23.935 16.161 1.00 59.22 96 ALA A O 1
ATOM 750 N N . THR A 1 97 ? -1.812 22.459 14.674 1.00 60.47 97 THR A N 1
ATOM 751 C CA . THR A 1 97 ? -2.869 23.323 14.154 1.00 60.47 97 THR A CA 1
ATOM 752 C C . THR A 1 97 ? -4.124 22.763 14.798 1.00 60.47 97 THR A C 1
ATOM 754 O O . THR A 1 97 ? -4.529 21.644 14.497 1.00 60.47 97 THR A O 1
ATOM 757 N N . GLY A 1 98 ? -4.570 23.429 15.861 1.00 55.06 98 GLY A N 1
ATOM 758 C CA . GLY A 1 98 ? -5.419 22.823 16.879 1.00 55.06 98 GLY A CA 1
ATOM 759 C C . GLY A 1 98 ? -6.737 22.262 16.350 1.00 55.06 98 GLY A C 1
ATOM 760 O O . GLY A 1 98 ? -7.384 22.896 15.527 1.00 55.06 98 GLY A O 1
ATOM 761 N N . ARG A 1 99 ? -7.131 21.104 16.894 1.00 48.59 99 ARG A N 1
ATOM 762 C CA . ARG A 1 99 ? -8.475 20.794 17.417 1.00 48.59 99 ARG A CA 1
ATOM 763 C C . ARG A 1 99 ? -8.443 19.388 18.028 1.00 48.59 99 ARG A C 1
ATOM 765 O O . ARG A 1 99 ? -8.606 18.395 17.332 1.00 48.59 99 ARG A O 1
ATOM 772 N N . LEU A 1 100 ? -8.192 19.304 19.335 1.00 51.09 100 LEU A N 1
ATOM 773 C CA . LEU A 1 100 ? -8.486 18.100 20.116 1.00 51.09 100 LEU A CA 1
ATOM 774 C C . LEU A 1 100 ? -9.903 18.264 20.670 1.00 51.09 100 LEU A C 1
ATOM 776 O O . LEU A 1 100 ? -10.087 18.837 21.743 1.00 51.09 100 LEU A O 1
ATOM 780 N N . GLU A 1 101 ? -10.908 17.809 19.927 1.00 51.34 101 GLU A N 1
ATOM 781 C CA . GLU A 1 101 ? -12.251 17.637 20.488 1.00 51.34 101 GLU A CA 1
ATOM 782 C C . GLU A 1 101 ? -12.245 16.332 21.278 1.00 51.34 101 GLU A C 1
ATOM 784 O O . GLU A 1 101 ? -12.349 15.241 20.722 1.00 51.34 101 GLU A O 1
ATOM 789 N N . ARG A 1 102 ? -12.059 16.457 22.593 1.00 50.59 102 ARG A N 1
ATOM 790 C CA . ARG A 1 102 ? -12.277 15.366 23.539 1.00 50.59 102 ARG A CA 1
ATOM 791 C C . ARG A 1 102 ? -13.764 15.016 23.513 1.00 50.59 102 ARG A C 1
ATOM 793 O O . ARG A 1 102 ? -14.562 15.778 24.050 1.00 50.59 102 ARG A O 1
ATOM 800 N N . HIS A 1 103 ? -14.123 13.893 22.905 1.00 44.97 103 HIS A N 1
ATOM 801 C CA . HIS A 1 103 ? -15.374 13.222 23.233 1.00 44.97 103 HIS A CA 1
ATOM 802 C C . HIS A 1 103 ? -15.086 12.282 24.403 1.00 44.97 103 HIS A C 1
ATOM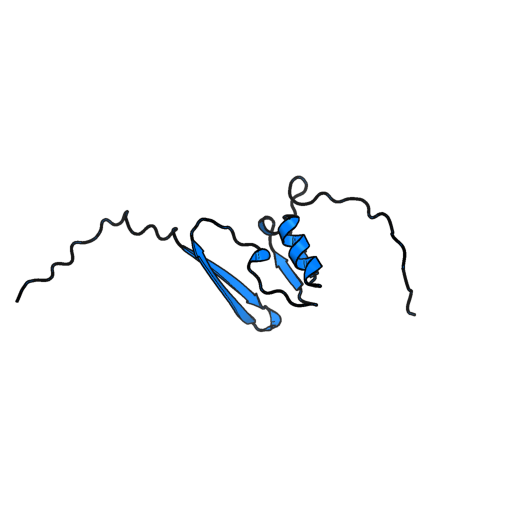 804 O O . HIS A 1 103 ? -14.284 11.355 24.279 1.00 44.97 103 HIS A O 1
ATOM 810 N N . LEU A 1 104 ? -15.656 12.650 25.552 1.00 55.59 104 LEU A N 1
ATOM 811 C CA . LEU A 1 104 ? -15.920 11.743 26.665 1.00 55.59 104 LEU A CA 1
ATOM 812 C C . LEU A 1 104 ? -16.974 10.718 26.241 1.00 55.59 104 LEU A C 1
ATOM 814 O O . LEU A 1 104 ? -17.855 11.105 25.438 1.00 55.59 104 LEU A O 1
#

Sequence (104 aa):
MPDRTISPLPLSAIAWTDWRLHATYEPALARFTHLEISDVRGGESFLRVPLRQGDIVVGDRAYGRAPSLEKVVSAGADFIVRTGWKTSVRLTTGRATGRLERHL